Protein AF-A0A0B1TJZ7-F1 (afdb_monomer)

Radius of gyration: 18.47 Å; Cα contacts (8 Å, |Δi|>4): 104; chains: 1; bounding box: 37×34×52 Å

Structure (mmCIF, N/CA/C/O backbone):
data_AF-A0A0B1TJZ7-F1
#
_entry.id   AF-A0A0B1TJZ7-F1
#
loop_
_atom_site.group_PDB
_atom_site.id
_atom_site.type_s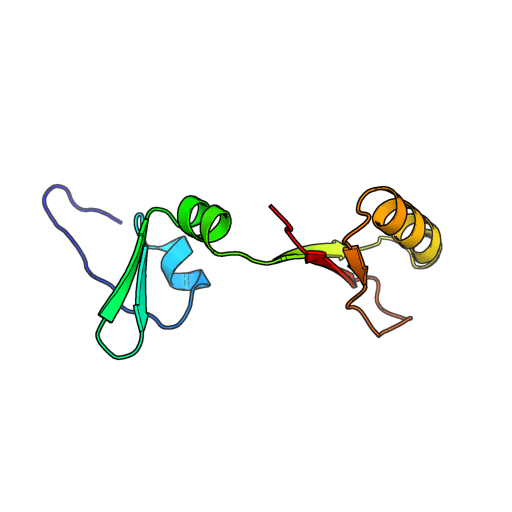ymbol
_atom_site.label_atom_id
_atom_site.label_alt_id
_atom_site.label_comp_id
_atom_site.label_asym_id
_atom_site.label_entity_id
_atom_site.label_seq_id
_atom_site.pdbx_PDB_ins_code
_atom_site.Cartn_x
_atom_site.Cartn_y
_atom_site.Cartn_z
_atom_site.occupancy
_atom_site.B_iso_or_equiv
_atom_site.auth_seq_id
_atom_site.auth_comp_id
_atom_site.auth_asym_id
_atom_site.auth_atom_id
_atom_site.pdbx_PDB_model_num
ATOM 1 N N . MET A 1 1 ? -1.887 14.140 10.972 1.00 54.12 1 MET A N 1
ATOM 2 C CA . MET A 1 1 ? -3.018 14.910 11.538 1.00 54.12 1 MET A CA 1
ATOM 3 C C . MET A 1 1 ? -3.578 14.179 12.761 1.00 54.12 1 MET A C 1
ATOM 5 O O . MET A 1 1 ? -4.513 13.401 12.651 1.00 54.12 1 MET A O 1
ATOM 9 N N . ARG A 1 2 ? -2.958 14.353 13.932 1.00 58.19 2 ARG A N 1
ATOM 10 C CA . ARG A 1 2 ? -3.507 13.913 15.223 1.00 58.19 2 ARG A CA 1
ATOM 11 C C . ARG A 1 2 ? -3.207 15.010 16.231 1.00 58.19 2 ARG A C 1
ATOM 13 O O . ARG A 1 2 ? -2.044 15.305 16.472 1.00 58.19 2 ARG A O 1
ATOM 20 N N . VAL A 1 3 ? -4.252 15.618 16.777 1.00 70.94 3 VAL A N 1
ATOM 21 C CA . VAL A 1 3 ? -4.134 16.444 17.980 1.00 70.94 3 VAL A CA 1
ATOM 22 C C . VAL A 1 3 ? -4.217 15.479 19.159 1.00 70.94 3 VAL A C 1
ATOM 24 O O . VAL A 1 3 ? -5.090 14.607 19.164 1.00 70.94 3 VAL A O 1
ATOM 27 N N . SER A 1 4 ? -3.277 15.576 20.103 1.00 80.62 4 SER A N 1
ATOM 28 C CA . SER A 1 4 ? -3.188 14.666 21.252 1.00 80.62 4 SER A CA 1
ATOM 29 C C . SER A 1 4 ? -4.553 14.502 21.940 1.00 80.62 4 SER A C 1
ATOM 31 O O . SER A 1 4 ? -5.254 15.486 22.171 1.00 80.62 4 SER A O 1
ATOM 33 N N . GLY A 1 5 ? -4.955 13.253 22.201 1.00 84.62 5 GLY A N 1
ATOM 34 C CA . GLY A 1 5 ? -6.211 12.917 22.885 1.00 84.62 5 GLY A CA 1
ATOM 35 C C . GLY A 1 5 ? -7.481 12.855 22.022 1.00 84.62 5 GLY A C 1
ATOM 36 O O . GLY A 1 5 ? -8.548 12.590 22.569 1.00 84.62 5 GLY A O 1
ATOM 37 N N . LYS A 1 6 ? -7.412 13.061 20.696 1.00 86.94 6 LYS A N 1
ATOM 38 C CA . LYS A 1 6 ? -8.587 12.968 19.803 1.00 86.94 6 LYS A CA 1
ATOM 39 C C . LYS A 1 6 ? -8.480 11.815 18.802 1.00 86.94 6 LYS A C 1
ATOM 41 O O . LYS A 1 6 ? -7.431 11.587 18.196 1.00 86.94 6 LYS A O 1
ATOM 46 N N . ALA A 1 7 ? -9.597 11.117 18.594 1.00 86.62 7 ALA A N 1
ATOM 47 C CA . ALA A 1 7 ? -9.779 10.158 17.509 1.00 86.62 7 ALA A CA 1
ATOM 48 C C . ALA A 1 7 ? -10.655 10.784 16.419 1.00 86.62 7 ALA A C 1
ATOM 50 O O . ALA A 1 7 ? -11.654 11.432 16.719 1.00 86.62 7 ALA A O 1
ATOM 51 N N . ILE A 1 8 ? -10.267 10.597 15.159 1.00 89.38 8 ILE A N 1
ATOM 52 C CA . ILE A 1 8 ? -11.033 11.037 13.992 1.00 89.38 8 ILE A CA 1
ATOM 53 C C . ILE A 1 8 ? -11.385 9.779 13.207 1.00 89.38 8 ILE A C 1
ATOM 55 O O . ILE A 1 8 ? -10.502 8.966 12.925 1.00 89.38 8 ILE A O 1
ATOM 59 N N . LEU A 1 9 ? -12.668 9.619 12.886 1.00 90.81 9 LEU A N 1
ATOM 60 C CA . LEU A 1 9 ? -13.154 8.575 11.996 1.00 90.81 9 LEU A CA 1
ATOM 61 C C . LEU A 1 9 ? -13.445 9.203 10.635 1.00 90.81 9 LEU A C 1
ATOM 63 O O . LEU A 1 9 ? -14.196 10.170 10.547 1.00 90.81 9 LEU A O 1
ATOM 67 N N . LEU A 1 10 ? -12.840 8.644 9.593 1.00 92.38 10 LEU A N 1
ATOM 68 C CA . LEU A 1 10 ? -13.065 9.039 8.209 1.00 92.38 10 LEU A CA 1
ATOM 69 C C . LEU A 1 10 ? -13.609 7.830 7.453 1.00 92.38 10 LEU A C 1
ATOM 71 O O . LEU A 1 10 ? -13.089 6.723 7.597 1.00 92.38 10 LEU A O 1
ATOM 75 N N . SER A 1 11 ? -14.648 8.049 6.653 1.00 93.25 11 SER A N 1
ATOM 76 C CA . SER A 1 11 ? -15.171 7.068 5.707 1.00 93.25 11 SER A CA 1
ATOM 77 C C . SER A 1 11 ? -14.978 7.610 4.298 1.00 93.25 11 SER A C 1
ATOM 79 O O . SER A 1 11 ? -15.552 8.643 3.960 1.00 93.25 11 SER A O 1
ATOM 81 N N . SER A 1 12 ? -14.188 6.915 3.486 1.00 93.75 12 SER A N 1
ATOM 82 C CA . SER A 1 12 ? -14.031 7.202 2.060 1.00 93.75 12 SER A CA 1
ATOM 83 C C . SER A 1 12 ? -14.141 5.903 1.268 1.00 93.75 12 SER A C 1
ATOM 85 O O . SER A 1 12 ? -13.855 4.819 1.779 1.00 93.75 12 SER A O 1
ATOM 87 N N . HIS A 1 13 ? -14.579 6.023 0.017 1.00 92.88 13 HIS A N 1
ATOM 88 C CA . HIS A 1 13 ? -14.524 4.943 -0.965 1.00 92.88 13 HIS A CA 1
ATOM 89 C C . HIS A 1 13 ? -13.173 4.884 -1.700 1.00 92.88 13 HIS A C 1
ATOM 91 O O . HIS A 1 13 ? -12.913 3.895 -2.383 1.00 92.88 13 HIS A O 1
ATOM 97 N N . SER A 1 14 ? -12.317 5.905 -1.566 1.00 92.69 14 SER A N 1
ATOM 98 C CA . SER A 1 14 ? -10.962 5.898 -2.127 1.00 92.69 14 SER A CA 1
ATOM 99 C C . SER A 1 14 ? -9.985 5.249 -1.153 1.00 92.69 14 SER A C 1
ATOM 101 O O . SER A 1 14 ? -9.870 5.646 0.012 1.00 92.69 14 SER A O 1
ATOM 103 N N . MET A 1 15 ? -9.240 4.262 -1.651 1.00 87.94 15 MET A N 1
ATOM 104 C CA . MET A 1 15 ? -8.162 3.646 -0.885 1.00 87.94 15 MET A CA 1
ATOM 105 C C . MET A 1 15 ? -6.943 4.573 -0.811 1.00 87.94 15 MET A C 1
ATOM 107 O O . MET A 1 15 ? -6.259 4.589 0.210 1.00 87.94 15 MET A O 1
ATOM 111 N N . GLU A 1 16 ? -6.706 5.379 -1.849 1.00 89.88 16 GLU A N 1
ATOM 112 C CA . GLU A 1 16 ? -5.600 6.338 -1.915 1.00 89.88 16 GLU A CA 1
ATOM 113 C C . GLU A 1 16 ? -5.722 7.406 -0.818 1.00 89.88 16 GLU A C 1
ATOM 115 O O . GLU A 1 16 ? -4.762 7.663 -0.090 1.00 89.88 16 GLU A O 1
ATOM 120 N N . GLU A 1 17 ? -6.916 7.979 -0.638 1.00 90.69 17 GLU A N 1
ATOM 121 C CA . GLU A 1 17 ? -7.188 8.943 0.437 1.00 90.69 17 GLU A CA 1
ATOM 122 C C . GLU A 1 17 ? -7.029 8.311 1.825 1.00 90.69 17 GLU A C 1
ATOM 124 O O . GLU A 1 17 ? -6.398 8.889 2.716 1.00 90.69 17 GLU A O 1
ATOM 129 N N . CYS A 1 18 ? -7.583 7.107 2.012 1.00 92.25 18 CYS A N 1
ATOM 130 C CA . CYS A 1 18 ? -7.500 6.385 3.279 1.00 92.25 18 CYS A CA 1
ATOM 131 C C . CYS A 1 18 ? -6.050 6.057 3.652 1.00 92.25 18 CYS A C 1
ATOM 133 O O . CYS A 1 18 ? -5.680 6.198 4.816 1.00 92.25 18 CYS A O 1
ATOM 135 N N . GLU A 1 19 ? -5.218 5.644 2.694 1.00 91.25 19 GLU A N 1
ATOM 136 C CA . GLU A 1 19 ? -3.794 5.391 2.943 1.00 91.25 19 GLU A CA 1
ATOM 137 C C . GLU A 1 19 ? -3.013 6.664 3.263 1.00 91.25 19 GLU A C 1
ATOM 139 O O . GLU A 1 19 ? -2.128 6.629 4.118 1.00 91.25 19 GLU A O 1
ATOM 144 N N . ALA A 1 20 ? -3.334 7.783 2.613 1.00 91.88 20 ALA A N 1
ATOM 145 C CA . ALA A 1 20 ? -2.629 9.041 2.834 1.00 91.88 20 ALA A CA 1
ATOM 146 C C . ALA A 1 20 ? -2.921 9.652 4.217 1.00 91.88 20 ALA A C 1
ATOM 148 O O . ALA A 1 20 ? -2.042 10.264 4.828 1.00 91.88 20 ALA A O 1
ATOM 149 N N . LEU A 1 21 ? -4.155 9.512 4.714 1.00 90.62 21 LEU A N 1
ATOM 150 C CA . LEU A 1 21 ? -4.629 10.236 5.899 1.00 90.62 21 LEU A CA 1
ATOM 151 C C . LEU A 1 21 ? -4.740 9.366 7.159 1.00 90.62 21 LEU A C 1
ATOM 153 O O . LEU A 1 21 ? -4.578 9.878 8.275 1.00 90.62 21 LEU A O 1
ATOM 157 N N . CYS A 1 22 ? -5.019 8.068 7.018 1.00 90.25 22 CYS A N 1
ATOM 158 C CA . CYS A 1 22 ? -5.344 7.197 8.145 1.00 90.25 22 CYS A CA 1
ATOM 159 C C . CYS A 1 22 ? -4.164 6.305 8.553 1.00 90.25 22 CYS A C 1
ATOM 161 O O . CYS A 1 22 ? -3.509 5.665 7.743 1.00 90.25 22 CYS A O 1
ATOM 163 N N . SER A 1 23 ? -3.948 6.177 9.866 1.00 89.75 23 SER A N 1
ATOM 164 C CA . SER A 1 23 ? -2.964 5.226 10.427 1.00 89.75 23 SER A CA 1
ATOM 165 C C . SER A 1 23 ? -3.481 3.784 10.506 1.00 89.75 23 SER A C 1
ATOM 167 O O . SER A 1 23 ? -2.702 2.836 10.585 1.00 89.75 23 SER A O 1
ATOM 169 N N . ARG A 1 24 ? -4.806 3.611 10.515 1.00 91.75 24 ARG A N 1
ATOM 170 C CA . ARG A 1 24 ? -5.508 2.325 10.498 1.00 91.75 24 ARG A CA 1
ATOM 171 C C . ARG A 1 24 ? -6.700 2.449 9.564 1.00 91.75 24 ARG A C 1
ATOM 173 O O . ARG A 1 24 ? -7.406 3.451 9.614 1.00 91.75 24 ARG A O 1
ATOM 180 N N . ILE A 1 25 ? -6.926 1.417 8.767 1.00 95.06 25 ILE A N 1
ATOM 181 C CA . ILE A 1 25 ? -8.007 1.336 7.791 1.00 95.06 25 ILE A CA 1
ATOM 182 C C . ILE A 1 25 ? -8.924 0.184 8.197 1.00 95.06 25 ILE A C 1
ATOM 184 O O . ILE A 1 25 ? -8.449 -0.884 8.594 1.00 95.06 25 ILE A O 1
ATOM 188 N N . GLY A 1 26 ? -10.232 0.420 8.130 1.00 94.44 26 GLY A N 1
ATOM 189 C CA . GLY A 1 26 ? -11.268 -0.597 8.273 1.00 94.44 26 GLY A CA 1
ATOM 190 C C . GLY A 1 26 ? -12.016 -0.767 6.954 1.00 94.44 26 GLY A C 1
ATOM 191 O O . GLY A 1 26 ? -12.402 0.226 6.347 1.00 94.44 26 GLY A O 1
ATOM 192 N N . ILE A 1 27 ? -12.219 -2.008 6.512 1.00 93.75 27 ILE A N 1
ATOM 193 C CA . ILE A 1 27 ? -12.971 -2.330 5.294 1.00 93.75 27 ILE A CA 1
ATOM 194 C C . ILE A 1 27 ? -14.392 -2.719 5.693 1.00 93.75 27 ILE A C 1
ATOM 196 O O . ILE A 1 27 ? -14.597 -3.719 6.387 1.00 93.75 27 ILE A O 1
ATOM 200 N N . LEU A 1 28 ? -15.368 -1.928 5.246 1.00 93.44 28 LEU A N 1
ATOM 201 C CA . LEU A 1 28 ? -16.787 -2.150 5.501 1.00 93.44 28 LEU A CA 1
ATOM 2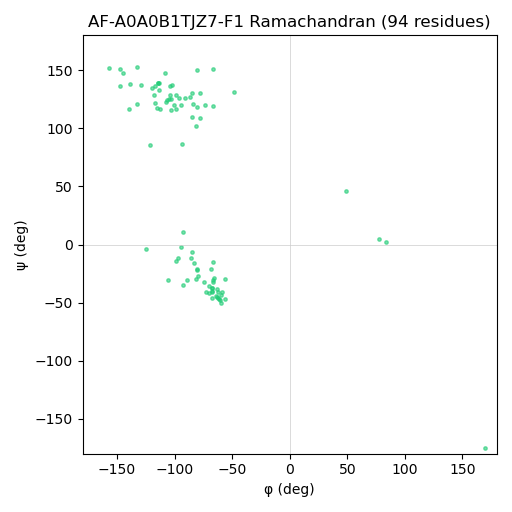02 C C . LEU A 1 28 ? -17.474 -2.702 4.244 1.00 93.44 28 LEU A C 1
ATOM 204 O O . LEU A 1 28 ? -17.371 -2.112 3.172 1.00 93.44 28 LEU A O 1
ATOM 208 N N . VAL A 1 29 ? -18.212 -3.806 4.369 1.00 93.56 29 VAL A N 1
ATOM 209 C CA . VAL A 1 29 ? -18.976 -4.409 3.264 1.00 93.56 29 VAL A CA 1
ATOM 210 C C . VAL A 1 29 ? -20.385 -4.724 3.751 1.00 93.56 29 VAL A C 1
ATOM 212 O O . VAL A 1 29 ? -20.559 -5.483 4.704 1.00 93.56 29 VAL A O 1
ATOM 215 N N . ARG A 1 30 ? -21.402 -4.142 3.098 1.00 94.31 30 ARG A N 1
ATOM 216 C CA . ARG A 1 30 ? -22.831 -4.336 3.436 1.00 94.31 30 ARG A CA 1
ATOM 217 C C . ARG A 1 30 ? -23.121 -4.149 4.938 1.00 94.31 30 ARG A C 1
ATOM 219 O O . ARG A 1 30 ? -23.768 -4.983 5.561 1.00 94.31 30 ARG A O 1
ATOM 226 N N . GLY A 1 31 ? -22.580 -3.080 5.525 1.00 94.38 31 GLY A N 1
ATOM 227 C CA . GLY A 1 31 ? -22.783 -2.733 6.938 1.00 94.38 31 GLY A CA 1
ATOM 228 C C . GLY A 1 31 ? -21.961 -3.546 7.945 1.00 94.38 31 GLY A C 1
ATOM 229 O O . GLY A 1 31 ? -22.133 -3.356 9.145 1.00 94.38 31 GLY A O 1
ATOM 230 N N . ARG A 1 32 ? -21.060 -4.431 7.498 1.00 95.56 32 ARG A N 1
ATOM 231 C CA . ARG A 1 32 ? -20.197 -5.231 8.383 1.00 95.56 32 ARG A CA 1
ATOM 232 C C . ARG A 1 32 ? -18.728 -4.869 8.213 1.00 95.56 32 ARG A C 1
ATOM 234 O O . ARG A 1 32 ? -18.263 -4.701 7.088 1.00 95.56 32 ARG A O 1
ATOM 241 N N . LEU A 1 33 ? -17.998 -4.792 9.325 1.00 93.50 33 LEU A N 1
ATOM 242 C CA . LEU A 1 33 ? -16.545 -4.620 9.325 1.00 93.50 33 LEU A CA 1
ATOM 243 C C . LEU A 1 33 ? -15.881 -5.965 9.017 1.00 93.50 33 LEU A C 1
ATOM 245 O O . LEU A 1 33 ? -15.924 -6.879 9.835 1.00 93.50 33 LEU A O 1
ATOM 249 N N . VAL A 1 34 ? -15.297 -6.082 7.827 1.00 93.19 34 VAL A N 1
ATOM 250 C CA . VAL A 1 34 ? -14.702 -7.333 7.327 1.00 93.19 34 VAL A CA 1
ATOM 251 C C . VAL A 1 34 ? -13.217 -7.418 7.664 1.00 93.19 34 VAL A C 1
ATOM 253 O O . VAL A 1 34 ? -12.710 -8.493 7.966 1.00 93.19 34 VAL A O 1
ATOM 256 N N . ALA A 1 35 ? -12.512 -6.288 7.651 1.00 92.12 35 ALA A N 1
ATOM 257 C CA . ALA A 1 35 ? -11.091 -6.245 7.964 1.00 92.12 35 ALA A CA 1
ATOM 258 C C . ALA A 1 35 ? -10.717 -4.930 8.648 1.00 92.12 35 ALA A C 1
ATOM 260 O O . ALA A 1 35 ? -11.335 -3.897 8.399 1.00 92.12 35 ALA A O 1
ATOM 261 N N . ILE A 1 36 ? -9.689 -4.957 9.495 1.00 94.25 36 ILE A N 1
ATOM 262 C CA . ILE A 1 36 ? -9.125 -3.761 10.123 1.00 94.25 36 ILE A CA 1
ATOM 263 C C . ILE A 1 36 ? -7.621 -3.933 10.333 1.00 94.25 36 ILE A C 1
ATOM 265 O O . ILE A 1 36 ? -7.168 -4.987 10.776 1.00 94.25 36 ILE A O 1
ATOM 269 N N . GLY A 1 37 ? -6.836 -2.899 10.038 1.00 93.75 37 GLY A N 1
ATOM 270 C CA . GLY A 1 37 ? -5.386 -2.954 10.219 1.00 93.75 37 GLY A CA 1
ATOM 271 C C . GLY A 1 37 ? -4.647 -1.777 9.596 1.00 93.75 37 GLY A C 1
ATOM 272 O O . GLY A 1 37 ? -5.259 -0.836 9.096 1.00 93.75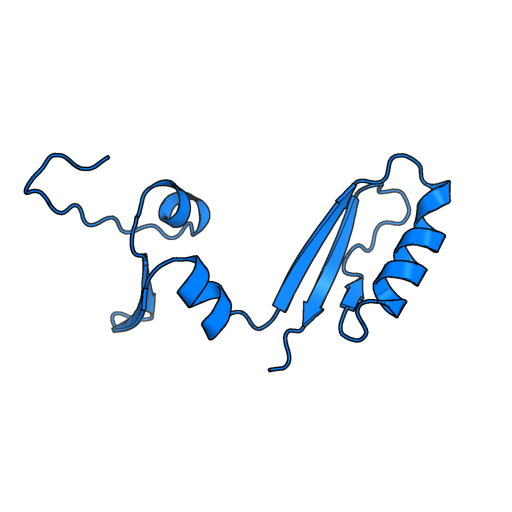 37 GLY A O 1
ATOM 273 N N . ALA A 1 38 ? -3.316 -1.827 9.638 1.00 92.38 38 ALA A N 1
ATOM 274 C CA . ALA A 1 38 ? -2.486 -0.968 8.798 1.00 92.38 38 ALA A CA 1
ATOM 275 C C . ALA A 1 38 ? -2.670 -1.360 7.324 1.00 92.38 38 ALA A C 1
ATOM 277 O O . ALA A 1 38 ? -2.917 -2.531 7.021 1.00 92.38 38 ALA A O 1
ATOM 278 N N . SER A 1 39 ? -2.515 -0.408 6.406 1.00 90.12 39 SER A N 1
ATOM 279 C CA . SER A 1 39 ? -2.767 -0.658 4.986 1.00 90.12 39 SER A CA 1
ATOM 280 C C . SER A 1 39 ? -1.894 -1.782 4.415 1.00 90.12 39 SER A C 1
ATOM 282 O O . SER A 1 39 ? -2.404 -2.671 3.736 1.00 90.12 39 SER A O 1
ATOM 284 N N . GLN A 1 40 ? -0.613 -1.827 4.790 1.00 88.25 40 GLN A N 1
ATOM 285 C CA . GLN A 1 40 ? 0.309 -2.888 4.380 1.00 88.25 40 GLN A CA 1
ATOM 286 C C . GLN A 1 40 ? -0.101 -4.269 4.907 1.00 88.25 40 GLN A C 1
ATOM 288 O O . GLN A 1 40 ? 0.004 -5.261 4.190 1.00 88.25 40 GLN A O 1
ATO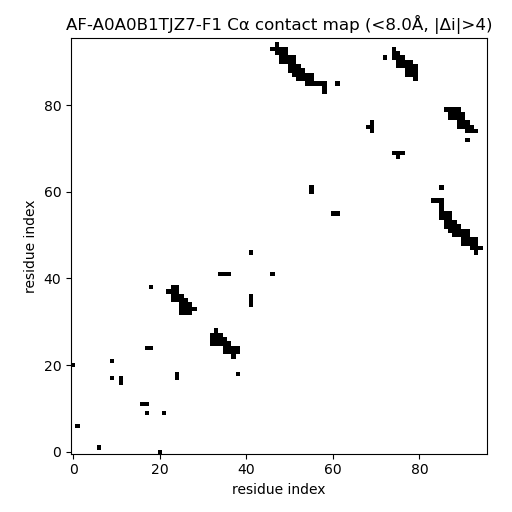M 293 N N . ALA A 1 41 ? -0.609 -4.345 6.140 1.00 89.62 41 ALA A N 1
ATOM 294 C CA . ALA A 1 41 ? -1.081 -5.604 6.713 1.00 89.62 41 ALA A CA 1
ATOM 295 C C . ALA A 1 41 ? -2.332 -6.118 5.985 1.00 89.62 41 ALA A C 1
ATOM 297 O O . ALA A 1 41 ? -2.466 -7.319 5.768 1.00 89.62 41 ALA A O 1
ATOM 298 N N . LEU A 1 42 ? -3.228 -5.213 5.575 1.00 90.19 42 LEU A N 1
ATOM 299 C CA . LEU A 1 42 ? -4.397 -5.563 4.768 1.00 90.19 42 LEU A CA 1
ATOM 300 C C . LEU A 1 42 ? -3.987 -6.030 3.368 1.00 90.19 42 LEU A C 1
ATOM 302 O O . LEU A 1 42 ? -4.444 -7.083 2.936 1.00 90.19 42 LEU A O 1
ATOM 306 N N . LYS A 1 43 ? -3.078 -5.306 2.700 1.00 88.31 43 LYS A N 1
ATOM 307 C CA . LYS A 1 43 ? -2.513 -5.708 1.401 1.00 88.31 43 LYS A CA 1
ATOM 308 C C . LYS A 1 43 ? -1.874 -7.094 1.486 1.00 88.31 43 LYS A C 1
ATOM 310 O O . LYS A 1 43 ? -2.183 -7.950 0.679 1.00 88.31 43 LYS A O 1
ATOM 315 N N . SER A 1 44 ? -1.059 -7.361 2.503 1.00 85.44 44 SER A N 1
ATOM 316 C CA . SER A 1 44 ? -0.410 -8.669 2.645 1.00 85.44 44 SER A CA 1
ATOM 317 C C . SER A 1 44 ? -1.381 -9.820 2.925 1.00 85.44 44 SER A C 1
ATOM 319 O O . SER A 1 44 ? -1.067 -10.949 2.573 1.00 85.44 44 SER A O 1
ATOM 321 N N . ARG A 1 45 ? -2.510 -9.568 3.601 1.00 85.25 45 ARG A N 1
ATOM 322 C CA . ARG A 1 45 ? -3.476 -10.619 3.969 1.00 85.25 45 ARG A CA 1
ATOM 323 C C . ARG A 1 45 ? -4.542 -10.880 2.913 1.00 85.25 45 ARG A C 1
ATOM 325 O O . ARG A 1 45 ? -5.059 -11.987 2.868 1.00 85.25 45 ARG A O 1
ATOM 332 N N . TYR A 1 46 ? -4.917 -9.859 2.147 1.00 85.31 46 TYR A N 1
ATOM 333 C CA . TYR A 1 46 ? -6.080 -9.910 1.259 1.00 85.31 46 TYR A CA 1
ATOM 334 C C . TYR A 1 46 ? -5.760 -9.576 -0.203 1.00 85.31 46 TYR A C 1
ATOM 336 O O . TYR A 1 46 ? -6.670 -9.600 -1.025 1.00 85.31 46 TYR A O 1
ATOM 344 N N . ALA A 1 47 ? -4.524 -9.198 -0.552 1.00 83.19 47 ALA A N 1
ATOM 345 C CA . ALA A 1 47 ? -4.182 -8.976 -1.954 1.00 83.19 47 ALA A CA 1
ATOM 346 C C . ALA A 1 47 ? -3.885 -10.306 -2.651 1.00 83.19 47 ALA A C 1
ATOM 348 O O . ALA A 1 47 ? -2.898 -10.967 -2.344 1.00 83.19 47 ALA A O 1
ATOM 349 N N . ASP A 1 48 ? -4.684 -10.623 -3.665 1.00 84.06 48 ASP A N 1
ATOM 350 C CA . ASP A 1 48 ? -4.488 -11.816 -4.501 1.00 84.06 48 ASP A CA 1
ATOM 351 C C . ASP A 1 48 ? -3.456 -11.587 -5.621 1.00 84.06 48 ASP A C 1
ATOM 353 O O . ASP A 1 48 ? -2.973 -12.512 -6.275 1.00 84.06 48 ASP A O 1
ATOM 357 N N . SER A 1 49 ? -3.131 -10.323 -5.906 1.00 83.56 49 SER A N 1
ATOM 358 C CA . SER A 1 49 ? -2.167 -9.966 -6.946 1.00 83.56 49 SER A CA 1
ATOM 359 C C . SER A 1 49 ? -1.547 -8.593 -6.722 1.00 83.56 49 SER A C 1
ATOM 361 O O . SER A 1 49 ? -2.168 -7.692 -6.156 1.00 83.56 49 SER A O 1
ATOM 363 N N . LEU A 1 50 ? -0.324 -8.429 -7.219 1.00 85.00 50 LEU A N 1
ATOM 364 C CA . LEU A 1 50 ? 0.399 -7.166 -7.267 1.00 85.00 50 LEU A CA 1
ATOM 365 C C . LEU A 1 50 ? 0.467 -6.662 -8.711 1.00 85.00 50 LEU A C 1
ATOM 367 O O . LEU A 1 50 ? 0.579 -7.450 -9.648 1.00 85.00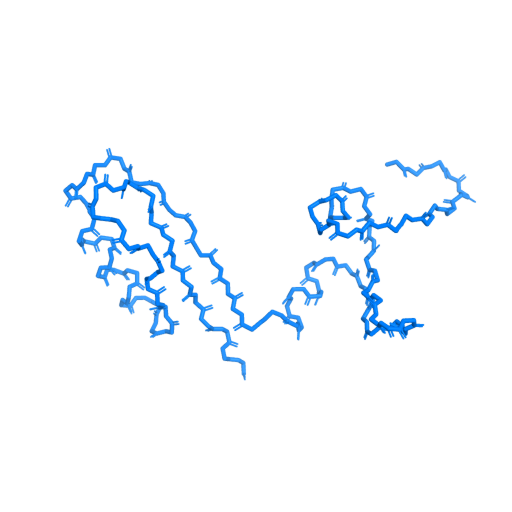 50 LEU A O 1
ATOM 371 N N . PHE A 1 51 ? 0.458 -5.344 -8.899 1.00 86.06 51 PHE A N 1
ATOM 372 C CA . PHE A 1 51 ? 0.747 -4.740 -10.196 1.00 86.06 51 PHE A CA 1
ATOM 373 C C . PHE A 1 51 ? 2.119 -4.071 -10.187 1.00 86.06 51 PHE A C 1
ATOM 375 O O . PHE A 1 51 ? 2.356 -3.157 -9.401 1.00 86.06 51 PHE A O 1
ATOM 382 N N . LEU A 1 52 ? 2.990 -4.481 -11.104 1.00 85.81 52 LEU A N 1
ATOM 383 C CA . LEU A 1 52 ? 4.255 -3.813 -11.385 1.00 85.81 52 LEU A CA 1
ATOM 384 C C . LEU A 1 52 ? 4.039 -2.841 -12.542 1.00 85.81 52 LEU A C 1
ATOM 386 O O . LEU A 1 52 ? 3.650 -3.253 -13.635 1.00 85.81 52 LEU A O 1
ATOM 390 N N . HIS A 1 53 ? 4.284 -1.556 -12.301 1.00 86.94 53 HIS A N 1
ATOM 391 C CA . HIS A 1 53 ? 4.337 -0.534 -13.345 1.00 86.94 53 HIS A CA 1
ATOM 392 C C . HIS A 1 53 ? 5.788 -0.157 -13.593 1.00 86.94 53 HIS A C 1
ATOM 394 O O . HIS A 1 53 ? 6.498 0.228 -12.667 1.00 86.94 53 HIS A O 1
ATOM 400 N N . MET A 1 54 ? 6.218 -0.263 -14.843 1.00 84.00 54 MET A N 1
ATOM 401 C CA . MET A 1 54 ? 7.565 0.080 -15.276 1.00 84.00 54 MET A CA 1
ATOM 402 C C . MET A 1 54 ? 7.489 1.013 -16.473 1.00 84.00 54 MET A C 1
ATOM 404 O O . MET A 1 54 ? 6.694 0.797 -17.386 1.00 84.00 54 MET A O 1
ATOM 408 N N . ILE A 1 55 ? 8.331 2.041 -16.468 1.00 85.94 55 ILE A N 1
ATOM 409 C CA . ILE A 1 55 ? 8.434 3.014 -17.553 1.00 85.94 55 ILE A CA 1
ATOM 410 C C . ILE A 1 55 ? 9.796 2.822 -18.206 1.00 85.94 55 ILE A C 1
ATOM 412 O O . ILE A 1 55 ? 10.834 2.994 -17.565 1.00 85.94 55 ILE A O 1
ATOM 416 N N . LEU A 1 56 ? 9.788 2.430 -19.473 1.00 84.62 56 LEU A N 1
ATOM 417 C CA . LEU A 1 56 ? 10.998 2.216 -20.251 1.00 84.62 56 LEU A CA 1
ATOM 418 C C . LEU A 1 56 ? 11.549 3.539 -20.783 1.00 84.62 56 LEU A C 1
ATOM 420 O O . LEU A 1 56 ? 10.800 4.467 -21.085 1.00 84.62 56 LEU A O 1
ATOM 424 N N . LYS A 1 57 ? 12.872 3.603 -20.952 1.00 83.06 57 LYS A N 1
ATOM 425 C CA . LYS A 1 57 ? 13.541 4.737 -21.609 1.00 83.06 57 LYS A CA 1
ATOM 426 C C . LYS A 1 57 ? 13.491 4.635 -23.135 1.00 83.06 57 LYS A C 1
ATOM 428 O O . LYS A 1 57 ? 13.497 5.654 -23.813 1.00 83.06 57 LYS A O 1
ATOM 433 N N . SER A 1 58 ? 13.450 3.415 -23.669 1.00 84.00 58 SER A N 1
ATOM 434 C CA . SER A 1 58 ? 13.460 3.135 -25.103 1.00 84.00 58 SER A CA 1
ATOM 435 C C . SER A 1 58 ? 12.598 1.917 -25.421 1.00 84.00 58 SER A C 1
ATOM 437 O O . SER A 1 58 ? 12.529 0.967 -24.643 1.00 84.00 58 SER A O 1
ATOM 439 N N . LEU A 1 59 ? 11.972 1.919 -26.600 1.00 78.00 59 LEU A N 1
ATOM 440 C CA . LEU A 1 59 ? 11.200 0.775 -27.095 1.00 78.00 59 LEU A CA 1
ATOM 441 C C . LEU A 1 59 ? 12.085 -0.436 -27.428 1.00 78.00 59 LEU A C 1
ATOM 443 O O . LEU A 1 59 ? 11.585 -1.557 -27.439 1.00 78.00 59 LEU A O 1
ATOM 447 N N . LYS A 1 60 ? 13.391 -0.231 -27.653 1.00 82.12 60 LYS A N 1
ATOM 448 C CA . LYS A 1 60 ? 14.348 -1.315 -27.943 1.00 82.12 60 LYS A CA 1
ATOM 449 C C . LYS A 1 60 ? 14.547 -2.262 -26.755 1.00 82.12 60 LYS A C 1
ATOM 451 O O . LYS A 1 60 ? 14.785 -3.445 -26.954 1.00 82.12 60 LYS A O 1
ATOM 456 N N . ASP A 1 61 ? 14.381 -1.759 -25.533 1.00 81.12 61 ASP A N 1
ATOM 457 C CA . ASP A 1 61 ? 14.589 -2.538 -24.306 1.00 81.12 61 ASP A CA 1
ATOM 458 C C . ASP A 1 61 ? 13.343 -3.342 -23.909 1.00 81.12 61 ASP A C 1
ATOM 460 O O . ASP A 1 61 ? 13.376 -4.143 -22.976 1.00 81.12 61 ASP A O 1
ATOM 464 N N . ARG A 1 62 ? 12.223 -3.138 -24.613 1.00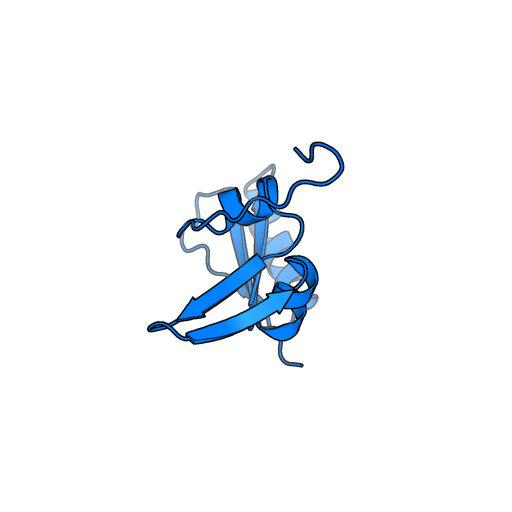 79.81 62 ARG A N 1
ATOM 465 C CA . ARG A 1 62 ? 10.920 -3.704 -24.258 1.00 79.81 62 ARG A CA 1
ATOM 466 C C . ARG A 1 62 ? 10.933 -5.224 -24.228 1.00 79.81 62 ARG A C 1
ATOM 468 O O . ARG A 1 62 ? 10.475 -5.802 -23.249 1.00 79.81 62 ARG A O 1
ATOM 475 N N . GLU A 1 63 ? 11.435 -5.866 -25.277 1.00 82.12 63 GLU A N 1
ATOM 476 C CA . GLU A 1 63 ? 11.434 -7.331 -25.358 1.00 82.12 63 GLU A CA 1
ATOM 477 C C . GLU A 1 63 ? 12.369 -7.962 -24.327 1.00 82.12 63 GLU A C 1
ATOM 479 O O . GLU A 1 63 ? 11.994 -8.938 -23.680 1.00 82.12 63 GLU A O 1
ATOM 484 N N . LEU A 1 64 ? 13.541 -7.361 -24.108 1.00 85.12 64 LEU A N 1
ATOM 485 C CA . LEU A 1 64 ? 14.493 -7.817 -23.096 1.00 85.12 64 LEU A CA 1
ATOM 486 C C . LEU A 1 64 ? 13.887 -7.736 -21.692 1.00 85.12 64 LEU A C 1
ATOM 488 O O . LEU A 1 64 ? 13.939 -8.709 -20.946 1.00 85.12 64 LEU A O 1
ATOM 492 N N . VAL A 1 65 ? 13.254 -6.607 -21.353 1.00 85.56 65 VAL A N 1
ATOM 493 C CA . VAL A 1 65 ? 12.618 -6.412 -20.042 1.00 85.56 65 VAL A CA 1
ATOM 494 C C . VAL A 1 65 ? 11.412 -7.329 -19.866 1.00 85.56 65 VAL A C 1
ATOM 496 O O . VAL A 1 65 ? 11.239 -7.888 -18.788 1.00 85.56 65 VAL A O 1
ATOM 499 N N . ILE A 1 66 ? 10.586 -7.522 -20.898 1.00 82.88 66 ILE A N 1
ATOM 500 C CA . ILE A 1 66 ? 9.458 -8.460 -20.818 1.00 82.88 66 ILE A CA 1
ATOM 501 C C . ILE A 1 66 ? 9.969 -9.878 -20.548 1.00 82.88 66 ILE A C 1
ATOM 503 O O . ILE A 1 66 ? 9.471 -10.516 -19.623 1.00 82.88 66 ILE A O 1
ATOM 507 N N . ASN A 1 67 ? 10.976 -10.347 -21.289 1.00 84.88 67 ASN A N 1
ATOM 508 C CA . ASN A 1 67 ? 11.533 -11.686 -21.094 1.00 84.88 67 ASN A CA 1
ATOM 509 C C . ASN A 1 67 ? 12.183 -11.852 -19.712 1.00 84.88 67 ASN A C 1
ATOM 511 O O . ASN A 1 67 ? 11.909 -12.839 -19.033 1.00 84.88 67 ASN A O 1
ATOM 515 N N . GLU A 1 68 ? 12.973 -10.880 -19.250 1.00 85.62 68 GLU A N 1
ATOM 516 C CA . GLU A 1 68 ? 13.566 -10.891 -17.902 1.00 85.62 68 GLU A CA 1
ATOM 517 C C . GLU A 1 68 ? 12.498 -10.938 -16.801 1.00 85.62 68 GLU A C 1
ATOM 519 O O . GLU A 1 68 ? 12.621 -11.694 -15.838 1.00 85.62 68 GLU A O 1
ATOM 524 N N . VAL A 1 69 ? 11.431 -10.146 -16.936 1.00 84.56 69 VAL A N 1
ATOM 525 C CA . VAL A 1 69 ? 10.361 -10.066 -15.932 1.00 84.56 69 VAL A CA 1
ATOM 526 C C . VAL A 1 69 ? 9.536 -11.347 -15.913 1.00 84.56 69 VAL A C 1
ATOM 528 O O . VAL A 1 69 ? 9.231 -11.836 -14.832 1.00 84.56 69 VAL A O 1
ATOM 531 N N . LEU A 1 70 ? 9.215 -11.922 -17.074 1.00 81.81 70 LEU A N 1
ATOM 532 C CA . LEU A 1 70 ? 8.513 -13.208 -17.146 1.00 81.81 70 LEU A CA 1
ATOM 533 C C . LEU A 1 70 ? 9.376 -14.368 -16.628 1.00 81.81 70 LEU A C 1
ATOM 535 O O . LEU A 1 70 ? 8.844 -15.292 -16.025 1.00 81.81 70 LEU A O 1
ATOM 539 N N . THR A 1 71 ? 10.699 -14.295 -16.807 1.00 84.19 71 THR A N 1
ATOM 540 C CA . THR A 1 71 ? 11.637 -15.306 -16.289 1.00 84.19 71 THR A CA 1
ATOM 541 C C . THR A 1 71 ? 11.801 -15.203 -14.771 1.00 84.19 71 THR A C 1
ATOM 543 O O . THR A 1 71 ? 11.845 -16.217 -14.085 1.00 84.19 71 THR A O 1
ATOM 546 N N . LYS A 1 72 ? 11.881 -13.985 -14.217 1.00 83.88 72 LYS A N 1
ATOM 547 C CA . LYS A 1 72 ? 12.027 -13.770 -12.764 1.00 83.88 72 LYS A CA 1
ATOM 548 C C . LYS A 1 72 ? 10.721 -13.908 -11.986 1.00 83.88 72 LYS A C 1
ATOM 550 O O . LYS A 1 72 ? 10.758 -14.215 -10.798 1.00 83.88 72 LYS A O 1
ATOM 555 N N . PHE A 1 73 ? 9.581 -13.650 -12.622 1.00 80.25 73 PHE A N 1
ATOM 556 C CA . PHE A 1 73 ? 8.260 -13.732 -12.009 1.00 80.25 73 PHE A CA 1
ATOM 557 C C . PHE A 1 73 ? 7.394 -14.730 -12.783 1.00 80.25 73 PHE A C 1
ATOM 559 O O . PHE A 1 73 ? 6.601 -14.332 -13.635 1.00 80.25 73 PHE A O 1
ATOM 566 N N . GLU A 1 74 ? 7.504 -16.018 -12.443 1.00 69.50 74 GLU A N 1
ATOM 567 C CA . GLU A 1 74 ? 6.786 -17.121 -13.113 1.00 69.50 74 GLU A CA 1
ATOM 568 C C . GLU A 1 74 ? 5.251 -16.940 -13.117 1.00 69.50 74 GLU A C 1
ATOM 570 O O . GLU A 1 74 ? 4.572 -17.333 -14.061 1.00 69.50 74 GLU A O 1
ATOM 575 N N . SER A 1 75 ? 4.694 -16.262 -12.104 1.00 73.50 75 SER A N 1
ATOM 576 C CA . SER A 1 75 ? 3.256 -15.945 -11.986 1.00 73.50 75 SER A CA 1
ATOM 577 C C . SER A 1 75 ? 2.862 -14.572 -12.560 1.00 73.50 75 SER A C 1
ATOM 579 O O . SER A 1 75 ? 1.756 -14.076 -12.302 1.00 73.50 75 SER A O 1
ATOM 581 N N . GLY A 1 76 ? 3.768 -13.909 -13.283 1.00 73.06 76 GLY A N 1
ATOM 582 C CA . GLY A 1 76 ? 3.577 -12.587 -13.873 1.00 73.06 76 GLY A CA 1
ATOM 583 C C . GLY A 1 76 ? 2.861 -12.638 -15.224 1.00 73.06 76 GLY A C 1
ATOM 584 O O . GLY A 1 76 ? 3.349 -13.219 -16.181 1.00 73.06 76 GLY A O 1
ATOM 585 N N . THR A 1 77 ? 1.715 -11.971 -15.349 1.00 76.50 77 THR A N 1
ATOM 586 C CA . THR A 1 77 ? 1.011 -11.762 -16.622 1.00 76.50 77 THR A CA 1
ATOM 587 C C . THR A 1 77 ? 1.151 -10.314 -17.083 1.00 76.50 77 THR A C 1
ATOM 589 O O . THR A 1 77 ? 0.761 -9.379 -16.377 1.00 76.50 77 THR A O 1
ATOM 592 N N . LEU A 1 78 ? 1.652 -10.098 -18.301 1.00 74.88 78 LEU A N 1
ATOM 593 C CA . LEU A 1 78 ? 1.678 -8.770 -18.913 1.00 74.88 78 LEU A CA 1
ATOM 594 C C . LEU A 1 78 ? 0.242 -8.301 -19.196 1.00 74.88 78 LEU A C 1
ATOM 596 O O . LEU A 1 78 ? -0.495 -8.925 -19.954 1.00 74.88 78 LEU A O 1
ATOM 600 N N . THR A 1 79 ? -0.168 -7.191 -18.583 1.00 73.62 79 THR A N 1
ATOM 601 C CA . THR A 1 79 ? -1.517 -6.621 -18.758 1.00 73.62 79 THR A CA 1
ATOM 602 C C . THR A 1 79 ? -1.540 -5.472 -19.769 1.00 73.62 79 THR A C 1
ATOM 604 O O . THR A 1 79 ? -2.616 -5.065 -20.208 1.00 73.62 79 THR A O 1
ATOM 607 N N . THR A 1 80 ? -0.375 -4.930 -20.147 1.00 67.25 80 THR A N 1
ATOM 608 C CA . THR A 1 80 ? -0.297 -3.883 -21.175 1.00 67.25 80 THR A CA 1
ATOM 609 C C . THR A 1 80 ? -0.531 -4.481 -22.565 1.00 67.25 80 THR A C 1
ATOM 611 O O . THR A 1 80 ? 0.187 -5.377 -23.003 1.00 67.25 80 THR A O 1
ATOM 614 N N . LYS A 1 81 ? -1.568 -4.001 -23.259 1.00 60.59 81 LYS A N 1
ATOM 615 C CA . LYS A 1 81 ? -1.953 -4.478 -24.601 1.00 60.59 81 LYS A CA 1
ATOM 616 C C . LYS A 1 81 ? -1.416 -3.599 -25.733 1.00 60.59 81 LYS A C 1
ATOM 618 O O . LYS A 1 81 ? -1.494 -3.992 -26.890 1.00 60.59 81 LYS A O 1
ATOM 623 N N . ARG A 1 82 ? -0.892 -2.411 -25.414 1.00 65.62 82 ARG A N 1
ATOM 624 C CA . ARG A 1 82 ? -0.368 -1.462 -26.402 1.00 65.62 82 ARG A CA 1
ATOM 625 C C . ARG A 1 82 ? 1.124 -1.681 -26.638 1.00 65.62 82 ARG A C 1
ATOM 627 O O . ARG A 1 82 ? 1.920 -1.712 -25.701 1.00 65.62 82 ARG A O 1
ATOM 634 N N . THR A 1 83 ? 1.480 -1.854 -27.903 1.00 60.81 83 THR A N 1
ATOM 635 C CA . THR A 1 83 ? 2.835 -2.143 -28.394 1.00 60.81 83 THR A CA 1
ATOM 636 C C . THR A 1 83 ? 3.718 -0.898 -28.497 1.00 60.81 83 THR A C 1
ATOM 638 O O . THR A 1 83 ? 4.937 -1.024 -28.472 1.00 60.81 83 THR A O 1
ATOM 641 N N . ASP A 1 84 ? 3.115 0.288 -28.561 1.00 63.56 84 ASP A N 1
ATOM 642 C CA . ASP A 1 84 ? 3.751 1.606 -28.713 1.00 63.56 84 ASP A CA 1
ATOM 643 C C . ASP A 1 84 ? 4.017 2.327 -27.379 1.00 63.56 84 ASP A C 1
ATOM 645 O O . ASP A 1 84 ? 4.568 3.425 -27.345 1.00 63.56 84 ASP A O 1
ATOM 649 N N . SER A 1 85 ? 3.620 1.725 -26.259 1.00 67.12 85 SER A N 1
ATOM 650 C CA . SER A 1 85 ? 3.694 2.357 -24.945 1.00 67.12 85 SER A CA 1
ATOM 651 C C . SER A 1 85 ? 4.967 1.953 -24.199 1.00 67.12 85 SER A C 1
ATOM 653 O O . SER A 1 85 ? 5.213 0.773 -23.960 1.00 67.12 85 SER A O 1
ATOM 655 N N . LEU A 1 86 ? 5.738 2.949 -23.746 1.00 76.44 86 LEU A N 1
ATOM 656 C CA . LEU A 1 86 ? 6.873 2.763 -22.825 1.00 76.44 86 LEU A CA 1
ATOM 657 C C . LEU A 1 86 ? 6.430 2.296 -21.427 1.00 76.44 86 LEU A C 1
ATOM 659 O O . LEU A 1 86 ? 7.248 1.833 -20.640 1.00 76.44 86 LEU A O 1
ATOM 663 N N . ASN A 1 87 ? 5.138 2.417 -21.122 1.00 81.19 87 ASN A N 1
ATOM 664 C CA . ASN A 1 87 ? 4.544 1.973 -19.870 1.00 81.19 87 ASN A CA 1
ATOM 665 C C . ASN A 1 87 ? 4.180 0.487 -19.956 1.00 81.19 87 ASN A C 1
ATOM 667 O O . ASN A 1 87 ? 3.221 0.093 -20.634 1.00 81.19 87 ASN A O 1
ATOM 671 N N . LEU A 1 88 ? 4.925 -0.338 -19.229 1.00 80.75 88 LEU A N 1
ATOM 672 C CA . LEU A 1 88 ? 4.618 -1.742 -19.036 1.00 8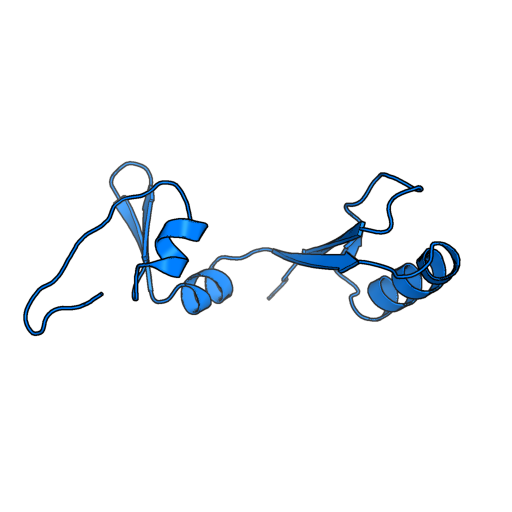0.75 88 LEU A CA 1
ATOM 673 C C . LEU A 1 88 ? 3.917 -1.946 -17.695 1.00 80.75 88 LEU A C 1
ATOM 675 O O . LEU A 1 88 ? 4.404 -1.522 -16.649 1.00 80.75 88 LEU A O 1
ATOM 679 N N . LYS A 1 89 ? 2.777 -2.637 -17.731 1.00 85.19 89 LYS A N 1
ATOM 680 C CA . LYS A 1 89 ? 2.045 -3.066 -16.541 1.00 85.19 89 LYS A CA 1
ATOM 681 C C . LYS A 1 89 ? 2.010 -4.587 -16.505 1.00 85.19 89 LYS A C 1
ATOM 683 O O . LYS A 1 89 ? 1.496 -5.205 -17.440 1.00 85.19 89 LYS A O 1
ATOM 688 N N . PHE A 1 90 ? 2.525 -5.170 -15.432 1.00 83.88 90 PHE A N 1
ATOM 689 C CA . PHE A 1 90 ? 2.485 -6.605 -15.168 1.00 83.88 90 PHE A CA 1
ATOM 690 C C . PHE A 1 90 ? 1.615 -6.863 -13.947 1.00 83.88 90 PHE A C 1
ATOM 692 O O . PHE A 1 90 ? 1.689 -6.125 -12.968 1.00 83.88 90 PHE A O 1
ATOM 699 N N . LYS A 1 91 ? 0.795 -7.905 -14.002 1.00 85.50 91 LYS A N 1
ATOM 700 C CA . LYS A 1 91 ? 0.032 -8.425 -12.874 1.00 85.50 91 LYS A CA 1
ATOM 701 C C . LYS A 1 91 ? 0.732 -9.685 -12.387 1.00 85.50 91 LYS A C 1
ATOM 703 O O . LYS A 1 91 ? 0.785 -10.656 -13.127 1.00 85.50 91 LYS A O 1
ATOM 708 N N . VAL A 1 92 ? 1.254 -9.681 -11.172 1.00 84.88 92 VAL A N 1
ATOM 709 C CA . VAL A 1 92 ? 1.852 -10.859 -10.538 1.00 84.88 92 VAL A CA 1
ATOM 710 C C . VAL A 1 92 ? 0.827 -11.432 -9.577 1.00 84.88 92 VAL A C 1
ATOM 712 O O . VAL A 1 92 ? 0.385 -10.728 -8.670 1.00 84.88 92 VAL A O 1
ATOM 715 N N . ASN A 1 93 ? 0.410 -12.678 -9.783 1.00 80.94 93 ASN A N 1
ATOM 716 C CA . ASN A 1 93 ? -0.490 -13.336 -8.836 1.00 80.94 93 ASN A CA 1
ATOM 717 C C . ASN A 1 93 ? 0.312 -13.802 -7.616 1.00 80.94 93 ASN A C 1
ATOM 719 O O . ASN A 1 93 ? 1.364 -14.426 -7.763 1.00 80.94 93 ASN A O 1
ATOM 723 N N . LEU A 1 94 ? -0.182 -13.474 -6.425 1.00 72.69 94 LEU A N 1
ATOM 724 C CA . LEU A 1 94 ? 0.414 -13.883 -5.160 1.00 72.69 94 LEU A CA 1
ATOM 725 C C . LEU A 1 94 ? -0.278 -15.179 -4.730 1.00 72.69 94 LEU A C 1
ATOM 727 O O . LEU A 1 94 ? -1.286 -15.148 -4.034 1.00 72.69 94 LEU A O 1
ATOM 731 N N . HIS A 1 95 ? 0.222 -16.319 -5.207 1.00 61.28 95 HIS A N 1
ATOM 732 C CA . HIS A 1 95 ? -0.148 -17.615 -4.639 1.00 61.28 95 HIS A CA 1
ATOM 733 C C . HIS A 1 95 ? 0.710 -17.818 -3.384 1.00 61.28 95 HIS A C 1
ATOM 735 O O . HIS A 1 95 ? 1.905 -18.085 -3.501 1.00 61.28 95 HIS A O 1
ATOM 741 N N . PHE A 1 96 ? 0.120 -17.600 -2.207 1.00 51.69 96 PHE A N 1
ATOM 742 C CA . PHE A 1 96 ? 0.676 -18.062 -0.934 1.00 51.69 96 PHE A CA 1
ATOM 743 C C . PHE A 1 96 ? 0.199 -19.485 -0.644 1.00 51.69 96 PHE A C 1
ATOM 745 O O . PHE A 1 96 ? -0.957 -19.799 -1.015 1.00 51.69 96 PHE A O 1
#

Nearest PDB structures (foldseek):
  7lkp-assembly1_A  TM=7.531E-01  e=1.120E-03  Homo sapiens
  3afg-assembly1_A  TM=5.570E-01  e=4.365E-01  Thermococcus kodakarensis
  3afg-assembly2_B  TM=5.579E-01  e=1.218E+00  Thermococcus kodakar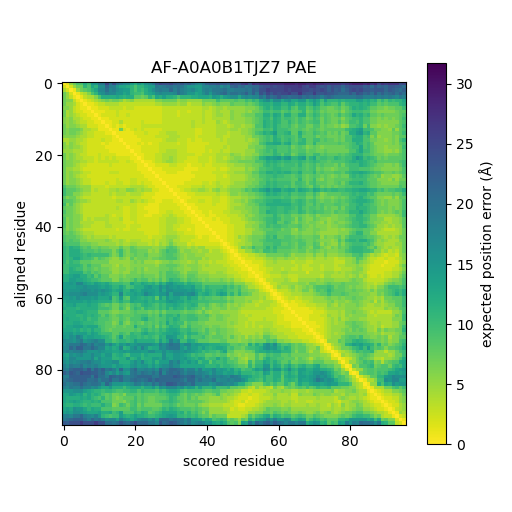ensis
  5y5z-assembly1_N  TM=5.783E-01  e=7.342E+00  Thermus thermophilus HB8

Secondary structure (DSSP, 8-state):
---TT-------S-HHHHHHH-SSEEEEETTEEEEEE-HHHHHHHH-SEEEEEEE-S-GGGHHHHHHHHHHH-TTEEE----SS-SEEEEEEE---

pLDDT: mean 83.52, std 9.78, range [51.69, 95.56]

Mean predicted aligned error: 7.93 Å

Foldseek 3Di:
DDDPPDDDDDDDPDPVVCLVPDQKDFDDDPNDGPDIGGPVVCCVPPPQKDKDKDAAPDLVCVVVVVVVCCVVQVQKDWPDPDSPGSITIIIRGDDD

Organism: Oesophagostomum d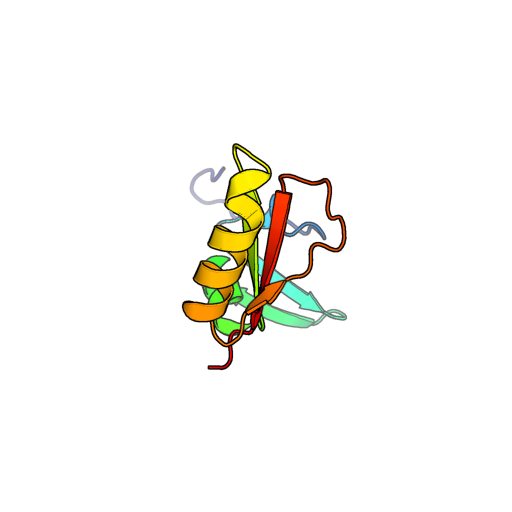entatum (NCBI:txid61180)

Solvent-accessible surface area (backbone atoms only — not comparable to full-atom values): 6198 Å² total; per-residue (Å²): 142,76,62,91,97,63,86,84,90,82,89,73,95,49,65,70,59,46,62,74,72,43,84,59,50,71,44,72,56,96,93,38,81,78,47,72,38,41,67,67,59,46,46,72,75,70,48,61,55,47,75,50,78,48,77,53,94,50,79,84,52,46,64,59,50,52,52,52,47,44,68,76,32,80,58,44,43,79,68,55,84,62,89,87,51,51,60,44,37,31,39,32,54,54,85,126

Sequence (96 aa):
MRVSGKAILLSSHSMEECEALCSRIGILVRGRLVAIGASQALKSRYADSLFLHMILKSLKDRELVINEVLTKFESGTLTTKRTDSLNLKFKVNLHF

InterPro domains:
  IPR026082 ABC transporter A [PTHR19229] (6-73)
  IPR027417 P-loop containing nucleoside triphosphate hydrolase [G3DSA:3.40.50.300] (1-85)
  IPR027417 P-loop containing nucleoside triphosphate hydrolase [SSF52540] (5-50)